Protein AF-A0A944NQQ9-F1 (afdb_monomer_lite)

pLDDT: mean 80.74, std 15.88, range [47.72, 97.62]

Radius of gyration: 11.74 Å; chains: 1; bounding box: 24×26×32 Å

Secondary structure (DSSP, 8-state):
---EEE---STTSPPHHHHHHHHHHHHHHH-S-TTS-SSEEEETTTEEEE-PPP-

Structure (mmCIF, N/CA/C/O backbone):
data_AF-A0A944NQQ9-F1
#
_entry.id   AF-A0A944NQQ9-F1
#
loop_
_atom_site.group_PDB
_atom_site.id
_atom_site.type_symbol
_atom_site.label_atom_id
_atom_site.label_alt_id
_atom_site.label_comp_id
_atom_site.label_asym_id
_atom_site.label_entity_id
_atom_site.label_seq_id
_atom_site.pdbx_PDB_ins_code
_atom_site.Cartn_x
_atom_site.Cartn_y
_atom_site.Cartn_z
_atom_site.occupancy
_atom_site.B_iso_or_equiv
_atom_site.auth_seq_id
_atom_site.auth_comp_id
_atom_site.auth_asym_id
_atom_site.auth_atom_id
_atom_site.pdbx_PDB_model_num
ATOM 1 N N . MET A 1 1 ? -3.822 -17.185 -9.103 1.00 47.72 1 MET A N 1
ATOM 2 C CA . MET A 1 1 ? -2.767 -16.616 -9.984 1.00 47.72 1 MET A CA 1
ATOM 3 C C . MET A 1 1 ? -3.153 -15.225 -10.521 1.00 47.72 1 MET A C 1
ATOM 5 O O . MET A 1 1 ? -2.442 -14.717 -11.375 1.00 47.72 1 MET A O 1
ATOM 9 N N . ALA A 1 2 ? 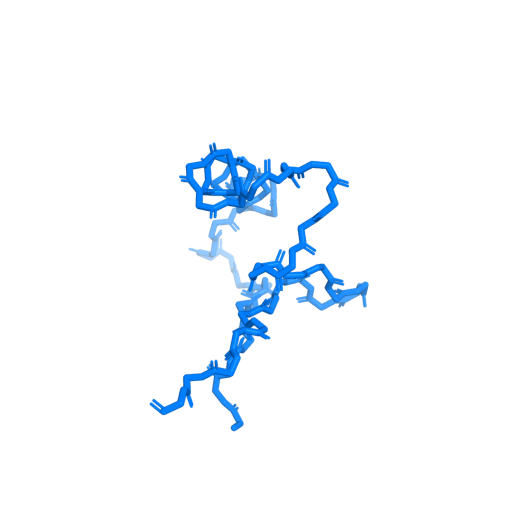-4.235 -14.597 -10.019 1.00 50.09 2 ALA A N 1
ATOM 10 C CA . ALA A 1 2 ? -4.842 -13.380 -10.582 1.00 50.09 2 ALA A CA 1
ATOM 11 C C . ALA A 1 2 ? -4.955 -12.205 -9.578 1.00 50.09 2 ALA A C 1
ATOM 13 O O . ALA A 1 2 ? -5.620 -11.217 -9.863 1.00 50.09 2 ALA A O 1
ATOM 14 N N . ASP A 1 3 ? -4.292 -12.280 -8.420 1.00 59.00 3 ASP A N 1
ATOM 15 C CA . ASP A 1 3 ? -4.563 -11.380 -7.277 1.00 59.00 3 ASP A CA 1
ATOM 16 C C . ASP A 1 3 ? -3.623 -10.157 -7.210 1.00 59.00 3 ASP A C 1
ATOM 18 O O . ASP A 1 3 ? -3.609 -9.400 -6.233 1.00 59.00 3 ASP A O 1
ATOM 22 N N . ASN A 1 4 ? -2.805 -9.970 -8.248 1.00 58.56 4 ASN A N 1
ATOM 23 C CA . ASN A 1 4 ? -1.782 -8.935 -8.309 1.00 58.56 4 ASN A CA 1
ATOM 24 C C . ASN A 1 4 ? -2.283 -7.735 -9.122 1.00 58.56 4 ASN A C 1
ATOM 26 O O . ASN A 1 4 ? -2.633 -7.862 -10.295 1.00 58.56 4 ASN A O 1
ATOM 30 N N . ILE A 1 5 ? -2.250 -6.550 -8.513 1.00 66.69 5 ILE A N 1
ATOM 31 C CA . ILE A 1 5 ? -2.415 -5.275 -9.211 1.00 66.69 5 ILE A CA 1
ATOM 32 C C . ILE A 1 5 ? -1.031 -4.906 -9.748 1.00 66.69 5 ILE A C 1
ATOM 34 O O . ILE A 1 5 ? -0.208 -4.308 -9.049 1.00 66.69 5 ILE A O 1
ATOM 38 N N . TYR A 1 6 ? -0.754 -5.343 -10.976 1.00 60.16 6 TYR A N 1
ATOM 39 C CA . TYR A 1 6 ? 0.505 -5.053 -11.651 1.00 60.16 6 TYR A CA 1
ATOM 40 C C . TYR A 1 6 ? 0.581 -3.583 -12.058 1.00 60.16 6 TYR A C 1
ATOM 42 O O . TYR A 1 6 ? -0.364 -3.027 -12.621 1.00 60.16 6 TYR A O 1
ATOM 50 N N . ILE A 1 7 ? 1.745 -2.978 -11.831 1.00 62.84 7 ILE A N 1
ATOM 51 C CA . ILE A 1 7 ? 2.108 -1.708 -12.453 1.00 62.84 7 ILE A CA 1
ATOM 52 C C . ILE A 1 7 ? 2.553 -2.047 -13.879 1.00 62.84 7 ILE A C 1
ATOM 54 O O . ILE A 1 7 ? 3.639 -2.582 -14.099 1.00 62.84 7 ILE A O 1
ATOM 58 N N . ALA A 1 8 ? 1.666 -1.857 -14.851 1.00 53.31 8 ALA A N 1
ATOM 59 C CA . ALA A 1 8 ? 1.976 -2.136 -16.245 1.00 53.31 8 ALA A CA 1
ATOM 60 C C . ALA A 1 8 ? 2.965 -1.079 -16.773 1.00 53.31 8 ALA A C 1
ATOM 62 O O . ALA A 1 8 ? 2.612 0.087 -16.870 1.00 53.31 8 ALA A O 1
ATOM 63 N N . GLN A 1 9 ? 4.177 -1.476 -17.175 1.00 54.56 9 GLN A N 1
ATOM 64 C CA . GLN A 1 9 ? 5.127 -0.598 -17.884 1.00 54.56 9 GLN A CA 1
ATOM 65 C C . GLN A 1 9 ? 4.773 -0.449 -19.378 1.00 54.56 9 GLN A C 1
ATOM 67 O O . GLN A 1 9 ? 5.614 -0.645 -20.251 1.00 54.56 9 GLN A O 1
ATOM 72 N N . HIS A 1 10 ? 3.513 -0.157 -19.696 1.00 53.84 10 HIS A N 1
ATOM 73 C CA . HIS A 1 10 ? 3.101 0.139 -21.071 1.00 53.8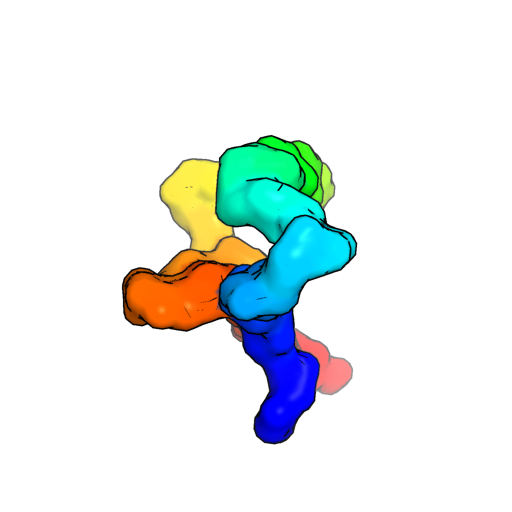4 10 HIS A CA 1
ATOM 74 C C . HIS A 1 10 ? 2.869 1.644 -21.193 1.00 53.84 10 HIS A C 1
ATOM 76 O O . HIS A 1 10 ? 2.409 2.268 -20.240 1.00 53.84 10 HIS A O 1
ATOM 82 N N . ALA A 1 11 ? 3.179 2.229 -22.351 1.00 54.38 11 ALA A N 1
ATOM 83 C CA . ALA A 1 11 ? 3.100 3.677 -22.570 1.00 54.38 11 ALA A CA 1
ATOM 84 C C . ALA A 1 11 ? 1.703 4.280 -22.286 1.00 54.38 11 ALA A C 1
ATOM 86 O O . ALA A 1 11 ? 1.615 5.454 -21.942 1.00 54.38 11 ALA A O 1
ATOM 87 N N . ASP A 1 12 ? 0.644 3.462 -22.356 1.00 60.09 12 ASP A N 1
ATOM 88 C CA . ASP A 1 12 ? -0.752 3.843 -22.087 1.00 60.09 12 ASP A CA 1
ATOM 89 C C . ASP A 1 12 ? -1.240 3.493 -20.666 1.00 60.09 12 ASP A C 1
ATO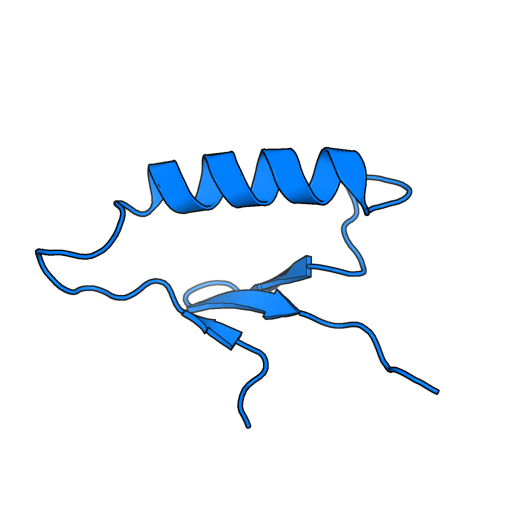M 91 O O . ASP A 1 12 ? -2.420 3.651 -20.342 1.00 60.09 12 ASP A O 1
ATOM 95 N N . ALA A 1 13 ? -0.362 2.984 -19.796 1.00 60.16 13 ALA A N 1
ATOM 96 C CA . ALA A 1 13 ? -0.720 2.660 -18.423 1.00 60.16 13 ALA A CA 1
ATOM 97 C C . ALA A 1 13 ? -0.756 3.922 -17.540 1.00 60.16 13 ALA A C 1
ATOM 99 O O . ALA A 1 13 ? 0.021 4.859 -17.749 1.00 60.16 13 ALA A O 1
ATOM 100 N N . PRO A 1 14 ? -1.618 3.961 -16.505 1.00 61.66 14 PRO A N 1
ATOM 101 C CA . PRO A 1 14 ? -1.553 5.008 -15.498 1.00 61.66 14 PRO A CA 1
ATOM 102 C C . PRO A 1 14 ? -0.141 5.073 -14.921 1.00 61.66 14 PRO A C 1
ATOM 104 O O . PRO A 1 14 ? 0.372 4.063 -14.444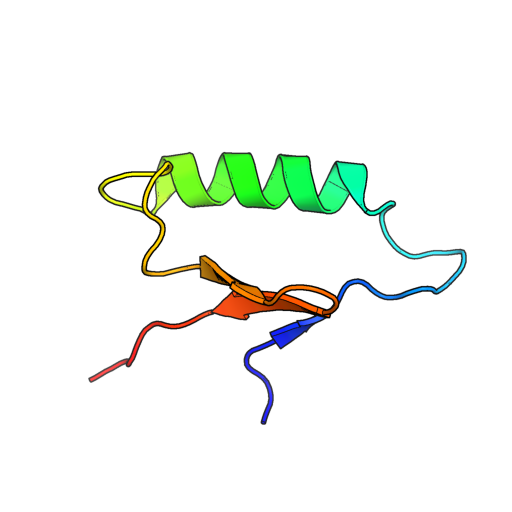 1.00 61.66 14 PRO A O 1
ATOM 107 N N . THR A 1 15 ? 0.470 6.259 -14.939 1.00 66.69 15 THR A N 1
ATOM 108 C CA . THR A 1 15 ? 1.793 6.458 -14.327 1.00 66.69 15 THR A CA 1
ATOM 109 C C . THR A 1 15 ? 1.794 5.940 -12.889 1.00 66.69 15 THR A C 1
ATOM 111 O O . THR A 1 15 ? 0.796 6.113 -12.184 1.00 66.69 15 THR A O 1
ATOM 114 N N . ASP A 1 16 ? 2.914 5.382 -12.435 1.00 71.38 16 ASP A N 1
ATOM 115 C CA . ASP A 1 16 ? 3.078 4.776 -11.106 1.00 71.38 16 ASP A CA 1
ATOM 116 C C . ASP A 1 16 ? 2.515 5.664 -9.978 1.00 71.38 16 ASP A C 1
ATOM 118 O O . ASP A 1 16 ? 1.797 5.198 -9.093 1.00 71.38 16 ASP A O 1
ATOM 122 N N . ARG A 1 17 ? 2.709 6.988 -10.080 1.00 79.94 17 ARG A N 1
ATOM 123 C CA . ARG A 1 17 ? 2.161 7.972 -9.129 1.00 79.94 17 ARG A CA 1
ATOM 124 C C . ARG A 1 17 ? 0.635 8.000 -9.060 1.00 79.94 17 ARG A C 1
ATOM 126 O O . ARG A 1 17 ? 0.083 8.239 -7.987 1.00 79.94 17 ARG A O 1
ATOM 133 N N . LEU A 1 18 ? -0.062 7.820 -10.180 1.00 84.50 18 LEU A N 1
ATOM 134 C CA . LEU A 1 18 ? -1.525 7.810 -10.191 1.00 84.50 18 LEU A CA 1
ATOM 135 C C . LEU A 1 18 ? -2.058 6.550 -9.499 1.00 84.50 18 LEU A C 1
ATOM 137 O O . LEU A 1 18 ? -3.011 6.644 -8.724 1.00 84.50 18 LEU A O 1
ATOM 141 N N . ILE A 1 19 ? -1.403 5.404 -9.709 1.00 85.94 19 ILE A N 1
ATOM 142 C CA . ILE A 1 19 ? -1.708 4.163 -8.989 1.00 85.94 19 ILE A CA 1
ATOM 143 C C . ILE A 1 19 ? -1.489 4.353 -7.488 1.00 85.94 19 ILE A C 1
ATOM 145 O O . ILE A 1 19 ? -2.398 4.068 -6.714 1.00 85.94 19 ILE A O 1
ATOM 149 N N . ASP A 1 20 ? -0.364 4.929 -7.064 1.00 88.25 20 ASP A N 1
ATOM 150 C CA . ASP A 1 20 ? -0.095 5.196 -5.645 1.00 88.25 20 ASP A CA 1
ATOM 151 C C . ASP A 1 20 ? -1.169 6.083 -4.997 1.00 88.25 20 ASP A C 1
ATOM 153 O O . ASP A 1 20 ? -1.633 5.813 -3.883 1.00 88.25 20 ASP A O 1
ATOM 157 N N . VAL A 1 21 ? -1.619 7.129 -5.702 1.00 92.31 21 VAL A N 1
ATOM 158 C CA . VAL A 1 21 ? -2.702 8.010 -5.234 1.00 92.31 21 VAL A CA 1
ATOM 159 C C . VAL A 1 21 ? -4.011 7.237 -5.083 1.00 92.31 21 VAL A C 1
ATOM 161 O O . VAL A 1 21 ? -4.702 7.395 -4.070 1.00 92.31 21 VAL A O 1
ATOM 164 N N . LEU A 1 22 ? -4.368 6.404 -6.062 1.00 92.69 22 LEU A N 1
ATOM 165 C CA . LEU A 1 22 ? -5.583 5.593 -6.006 1.00 92.69 22 LEU A CA 1
ATOM 166 C C . LEU A 1 22 ? -5.508 4.557 -4.881 1.00 92.69 22 LEU A C 1
ATOM 168 O O . LEU A 1 22 ? -6.431 4.487 -4.071 1.00 92.69 22 LEU A O 1
ATOM 172 N N . ILE A 1 23 ? -4.396 3.834 -4.754 1.00 93.31 23 ILE A N 1
ATOM 173 C CA . ILE A 1 23 ? -4.181 2.853 -3.685 1.00 93.31 23 ILE A CA 1
ATOM 174 C C . ILE A 1 23 ? -4.235 3.527 -2.311 1.00 93.31 23 ILE A C 1
ATOM 176 O O . ILE A 1 23 ? -4.890 3.018 -1.402 1.00 93.31 23 ILE A O 1
ATOM 180 N N . SER A 1 24 ? -3.639 4.713 -2.156 1.00 94.81 24 SER A N 1
ATOM 181 C CA . SER A 1 24 ? -3.729 5.502 -0.922 1.00 94.81 24 SER A CA 1
ATOM 182 C C . SER A 1 24 ? -5.177 5.863 -0.571 1.00 94.81 24 SER A C 1
ATOM 184 O O . SER A 1 24 ? -5.597 5.728 0.581 1.00 94.81 24 SER A O 1
ATOM 186 N N . ARG A 1 25 ? -5.979 6.284 -1.559 1.00 96.75 25 ARG A N 1
ATOM 187 C CA . ARG A 1 25 ? -7.406 6.598 -1.365 1.00 96.75 25 ARG A CA 1
ATOM 188 C C . ARG A 1 25 ? -8.225 5.364 -1.006 1.00 96.75 25 ARG A C 1
ATOM 190 O O . ARG A 1 25 ? -9.107 5.466 -0.159 1.00 96.75 25 ARG A O 1
ATOM 197 N N . VAL A 1 26 ? -7.946 4.227 -1.635 1.00 96.25 26 VAL A N 1
ATOM 198 C CA . VAL A 1 26 ? -8.648 2.969 -1.367 1.00 96.25 26 VAL A CA 1
ATOM 199 C C . VAL A 1 26 ? -8.308 2.456 0.030 1.00 96.25 26 VAL A C 1
ATOM 201 O O . VAL A 1 26 ? -9.226 2.218 0.808 1.00 96.25 26 VAL A O 1
ATOM 204 N N . ARG A 1 27 ? -7.023 2.396 0.409 1.00 96.38 27 ARG A N 1
ATOM 205 C CA . ARG A 1 27 ? -6.595 1.981 1.758 1.00 96.38 27 ARG A CA 1
ATOM 206 C C . ARG A 1 27 ? -7.258 2.811 2.855 1.00 96.38 27 ARG A C 1
ATOM 208 O O . ARG A 1 27 ? -7.730 2.255 3.833 1.00 96.38 27 ARG A O 1
ATOM 215 N N . LYS A 1 28 ? -7.384 4.130 2.660 1.00 97.62 28 LYS A N 1
ATOM 216 C CA . LYS A 1 28 ? -8.108 5.020 3.590 1.00 97.62 28 LYS A CA 1
ATOM 217 C C . LYS A 1 28 ? -9.578 4.656 3.803 1.00 97.62 28 LYS A C 1
ATOM 219 O O . LYS A 1 28 ? -10.134 5.051 4.820 1.00 97.62 28 LYS A O 1
ATOM 224 N N . LYS A 1 29 ? -10.209 3.983 2.841 1.00 97.12 29 LYS A N 1
ATOM 225 C CA . LYS A 1 29 ? -11.624 3.609 2.902 1.00 97.12 29 LYS A CA 1
ATOM 226 C C . LYS A 1 29 ? -11.854 2.209 3.459 1.00 97.12 29 LYS A C 1
ATOM 228 O O . LYS A 1 29 ? -12.902 1.993 4.051 1.00 97.12 29 LYS A O 1
ATOM 233 N N . ILE A 1 30 ? -10.934 1.275 3.216 1.00 95.50 30 ILE A N 1
ATOM 234 C CA . ILE A 1 30 ? -11.176 -0.153 3.475 1.00 95.50 30 ILE A CA 1
ATOM 235 C C . ILE A 1 30 ? -10.304 -0.736 4.586 1.00 95.50 30 ILE A C 1
ATOM 237 O O . ILE A 1 30 ? -10.693 -1.720 5.199 1.00 95.50 30 ILE A O 1
ATOM 241 N N . GLU A 1 31 ? -9.135 -0.153 4.853 1.00 96.38 31 GLU A N 1
ATOM 242 C CA . GLU A 1 31 ? -8.232 -0.650 5.892 1.00 96.38 31 GLU A CA 1
ATOM 243 C C . GLU A 1 31 ? -8.620 -0.062 7.249 1.00 96.38 31 GLU A C 1
ATOM 245 O O . GLU A 1 31 ? -8.863 1.141 7.362 1.00 96.38 31 GLU A O 1
ATOM 250 N N . ALA A 1 32 ? -8.559 -0.876 8.306 1.00 96.88 32 ALA A N 1
ATOM 251 C CA . ALA A 1 32 ? -8.693 -0.381 9.678 1.00 96.88 32 ALA A CA 1
ATOM 252 C C . ALA A 1 32 ?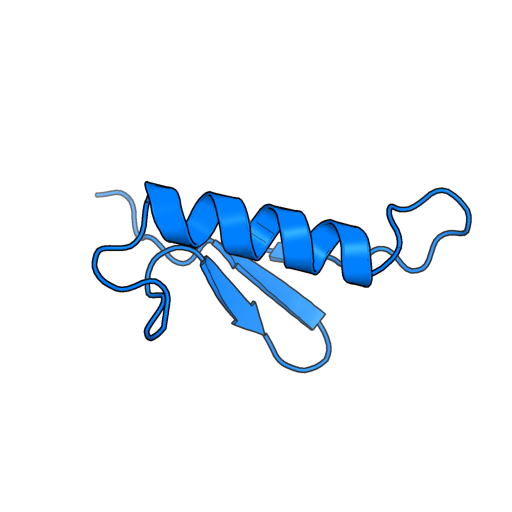 -7.579 0.625 10.031 1.00 96.88 32 ALA A C 1
ATOM 254 O O . ALA A 1 32 ? -7.813 1.620 10.715 1.00 96.88 32 ALA A O 1
ATOM 255 N N . ASN A 1 33 ? -6.360 0.389 9.529 1.00 96.81 33 ASN A N 1
ATOM 256 C CA . ASN A 1 33 ? -5.244 1.323 9.622 1.00 96.81 33 ASN A CA 1
ATOM 257 C C . ASN A 1 33 ? -4.527 1.452 8.266 1.00 96.81 33 ASN A C 1
ATOM 259 O O . ASN A 1 33 ? -3.712 0.599 7.918 1.00 96.81 33 ASN A O 1
ATOM 263 N N . PRO A 1 34 ? -4.712 2.562 7.529 1.00 95.69 34 PRO A N 1
ATOM 264 C CA . PRO A 1 34 ? -4.091 2.749 6.216 1.00 95.69 34 PRO A CA 1
ATOM 265 C C . PRO A 1 34 ? -2.553 2.751 6.219 1.00 95.69 34 PRO A C 1
ATOM 267 O O . PRO A 1 34 ? -1.945 2.567 5.165 1.00 95.69 34 PRO A O 1
ATOM 270 N N . LYS A 1 35 ? -1.910 2.980 7.376 1.00 94.56 35 LYS A N 1
ATOM 271 C CA . LYS A 1 35 ? -0.444 2.922 7.533 1.00 94.56 35 LYS A CA 1
ATOM 272 C C . LYS A 1 35 ? 0.080 1.503 7.772 1.00 94.56 35 LYS A C 1
ATOM 274 O O . LYS A 1 35 ? 1.279 1.279 7.645 1.00 94.56 35 LYS A O 1
ATOM 279 N N . LYS A 1 36 ? -0.803 0.567 8.119 1.00 95.50 36 LYS A N 1
ATOM 280 C CA . LYS A 1 36 ? -0.507 -0.854 8.307 1.00 95.50 36 LYS A CA 1
ATOM 281 C C . LYS A 1 36 ? -1.532 -1.666 7.497 1.00 95.50 36 LYS A C 1
ATOM 283 O O . LYS A 1 36 ? -2.447 -2.226 8.092 1.00 95.50 36 LYS A O 1
ATOM 288 N N . PRO A 1 37 ? -1.439 -1.642 6.154 1.00 94.88 37 PRO A N 1
ATOM 289 C CA . PRO A 1 37 ? -2.453 -2.238 5.295 1.00 94.88 37 PRO A CA 1
ATOM 290 C C . PRO A 1 37 ? -2.398 -3.768 5.340 1.00 94.88 37 PRO A C 1
ATOM 292 O O . PRO A 1 37 ? -1.319 -4.351 5.222 1.00 94.88 37 PRO A O 1
ATOM 295 N N . GLU A 1 38 ? -3.561 -4.400 5.469 1.00 93.88 38 GLU A N 1
ATOM 296 C CA . GLU A 1 38 ? -3.719 -5.858 5.537 1.00 93.88 38 GLU A CA 1
ATOM 297 C C . GLU A 1 38 ? -4.545 -6.391 4.349 1.00 93.88 38 GLU A C 1
ATOM 299 O O . GLU A 1 38 ? -4.331 -7.518 3.908 1.00 93.88 38 GLU A O 1
ATOM 304 N N . ILE A 1 39 ? -5.413 -5.562 3.754 1.00 94.06 39 ILE A N 1
ATOM 305 C CA . ILE A 1 39 ? -6.256 -5.915 2.602 1.00 94.06 39 ILE A CA 1
ATOM 306 C C . ILE A 1 39 ? -5.513 -5.711 1.275 1.00 94.06 39 ILE A C 1
ATOM 308 O O . ILE A 1 39 ? -5.496 -6.606 0.429 1.00 94.06 39 ILE A O 1
ATOM 312 N N . ILE A 1 40 ? -4.877 -4.552 1.073 1.00 94.06 40 ILE A N 1
ATOM 313 C CA . ILE A 1 40 ? -4.057 -4.254 -0.11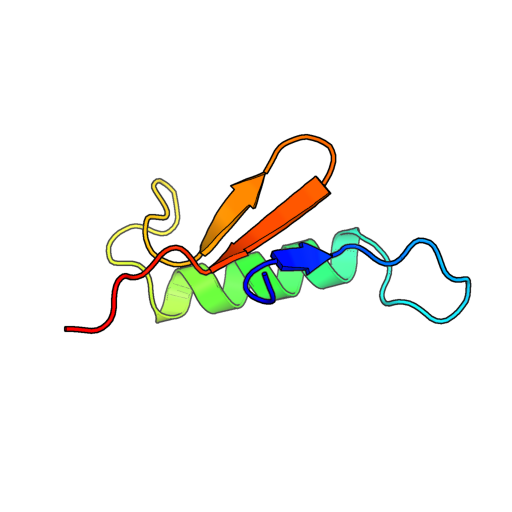3 1.00 94.06 40 ILE A CA 1
ATOM 314 C C . ILE A 1 40 ? -2.610 -4.058 0.323 1.00 94.06 40 ILE A C 1
ATOM 316 O O . ILE A 1 40 ? -2.233 -2.976 0.778 1.00 94.06 40 ILE A O 1
ATOM 320 N N . THR A 1 41 ? -1.761 -5.061 0.127 1.00 92.25 41 THR A N 1
ATOM 321 C CA . THR A 1 41 ? -0.348 -5.030 0.531 1.00 92.25 41 THR A CA 1
ATOM 322 C C . THR A 1 41 ? 0.552 -4.540 -0.601 1.00 92.25 41 THR A C 1
ATOM 324 O O . THR A 1 41 ? 0.182 -4.576 -1.774 1.00 92.25 41 THR A O 1
ATOM 327 N N . THR A 1 42 ? 1.723 -4.005 -0.255 1.00 91.06 42 THR A N 1
ATOM 328 C CA . THR A 1 42 ? 2.737 -3.603 -1.239 1.00 91.06 42 THR A CA 1
ATOM 329 C C . THR A 1 42 ? 3.706 -4.759 -1.455 1.00 91.06 42 THR A C 1
ATOM 331 O O . THR A 1 42 ? 4.289 -5.265 -0.500 1.00 91.06 42 THR A O 1
ATOM 334 N N . VAL A 1 43 ? 3.902 -5.138 -2.714 1.00 88.50 43 VAL A N 1
ATOM 335 C CA . VAL A 1 43 ? 4.915 -6.096 -3.154 1.00 88.50 43 VAL A CA 1
ATOM 336 C C . VAL A 1 43 ? 6.058 -5.299 -3.771 1.00 88.50 43 VAL A C 1
ATOM 338 O O . VAL A 1 43 ? 5.923 -4.715 -4.848 1.00 88.50 43 VAL A O 1
ATOM 341 N N . VAL A 1 44 ? 7.181 -5.233 -3.061 1.00 83.88 44 VAL A N 1
ATOM 342 C CA . VAL A 1 44 ? 8.351 -4.446 -3.473 1.00 83.88 44 VAL A CA 1
ATOM 343 C C . VAL A 1 44 ? 8.826 -4.890 -4.857 1.00 83.88 44 VAL A C 1
ATOM 345 O O . VAL A 1 44 ? 8.993 -6.079 -5.106 1.00 83.88 44 VAL A O 1
ATOM 348 N N . GLY A 1 45 ? 9.022 -3.927 -5.762 1.00 81.44 45 GLY A N 1
ATOM 349 C CA . GLY A 1 45 ? 9.448 -4.187 -7.141 1.00 81.44 45 GLY A CA 1
ATOM 350 C C . GLY A 1 45 ? 8.358 -4.737 -8.068 1.00 81.44 45 GLY A C 1
ATOM 351 O O . GLY A 1 45 ? 8.640 -4.975 -9.238 1.00 81.44 45 GLY A O 1
ATOM 352 N N . CYS A 1 46 ? 7.126 -4.931 -7.582 1.00 82.12 46 CYS A N 1
ATOM 353 C CA . CYS A 1 46 ? 6.023 -5.470 -8.388 1.00 82.12 46 CYS A CA 1
ATOM 354 C C . CYS A 1 46 ? 4.754 -4.606 -8.359 1.00 82.12 46 CYS A C 1
ATOM 356 O O . CYS A 1 46 ? 4.032 -4.562 -9.353 1.00 82.12 46 CYS A O 1
ATOM 358 N N . GLY A 1 47 ? 4.467 -3.933 -7.240 1.00 87.12 47 GLY A N 1
ATOM 359 C CA . GLY A 1 47 ? 3.273 -3.105 -7.078 1.00 87.12 47 GLY A CA 1
ATOM 360 C C . GLY A 1 47 ? 2.455 -3.493 -5.857 1.00 87.12 47 GLY A C 1
ATOM 361 O O . GLY A 1 47 ? 2.961 -3.476 -4.735 1.00 87.12 47 GLY A O 1
ATOM 362 N N . TYR A 1 48 ? 1.180 -3.819 -6.061 1.00 90.88 48 TYR A N 1
ATOM 363 C CA . TYR A 1 48 ? 0.228 -4.048 -4.975 1.00 90.88 48 TYR A CA 1
ATOM 364 C C . TYR A 1 48 ? -0.497 -5.384 -5.132 1.00 90.88 48 TYR A C 1
ATOM 366 O O . TYR A 1 48 ? -0.698 -5.868 -6.243 1.00 90.88 48 TYR A O 1
ATOM 374 N N . LYS A 1 49 ? -0.907 -5.987 -4.017 1.00 88.94 49 LYS A N 1
ATOM 375 C CA . LYS A 1 49 ? -1.599 -7.278 -3.995 1.00 88.94 49 LYS A CA 1
ATOM 376 C C . LYS A 1 49 ? -2.833 -7.218 -3.109 1.00 88.94 49 LYS A C 1
ATOM 378 O O . LYS A 1 49 ? -2.754 -6.776 -1.961 1.00 88.94 49 LYS A O 1
ATOM 383 N N . PHE A 1 50 ? -3.949 -7.736 -3.610 1.00 91.94 50 PHE A N 1
ATOM 384 C CA . PHE A 1 50 ? -5.119 -7.996 -2.780 1.00 91.94 50 PHE A CA 1
ATOM 385 C C . PHE A 1 50 ? -4.878 -9.270 -1.956 1.00 91.94 50 PHE A C 1
ATOM 387 O O . PHE A 1 50 ? -4.569 -10.324 -2.508 1.00 91.94 50 PHE A O 1
ATOM 394 N N . SER A 1 51 ? -4.905 -9.148 -0.629 1.00 86.38 51 SER A N 1
ATOM 395 C CA . SER A 1 51 ? -4.368 -10.155 0.305 1.00 86.38 51 SER A CA 1
ATOM 396 C C . SER A 1 51 ? -5.413 -10.739 1.259 1.00 86.38 51 SER A C 1
ATOM 398 O O . SER A 1 51 ? -5.050 -11.429 2.207 1.00 86.38 51 SER A O 1
ATOM 400 N N . VAL A 1 52 ? -6.700 -10.483 1.017 1.00 83.75 52 VAL A N 1
ATOM 401 C CA . VAL A 1 52 ? -7.788 -11.018 1.846 1.00 83.75 52 VAL A CA 1
ATOM 402 C C . VAL A 1 52 ? -8.068 -12.464 1.466 1.00 83.75 52 VAL A C 1
ATOM 404 O O . VAL A 1 52 ? -8.239 -12.774 0.289 1.00 83.75 52 VAL A O 1
ATOM 407 N N . ASN A 1 53 ? -8.164 -13.330 2.472 1.00 77.75 53 ASN A N 1
ATOM 408 C CA . ASN A 1 53 ? -8.811 -14.626 2.312 1.00 77.75 53 ASN A CA 1
ATOM 409 C C . ASN A 1 53 ? -10.318 -14.428 2.470 1.00 77.75 53 ASN A C 1
ATOM 411 O O . ASN A 1 53 ? -10.770 -13.922 3.496 1.00 77.75 53 ASN A O 1
ATOM 415 N N . LEU A 1 54 ? -11.071 -14.787 1.435 1.00 66.88 54 LEU A N 1
ATOM 416 C CA . LEU A 1 54 ? -12.519 -14.925 1.528 1.00 66.88 54 LEU A CA 1
ATOM 417 C C . LEU A 1 54 ? -12.791 -16.303 2.144 1.00 66.88 54 LEU A C 1
ATOM 419 O O . LEU A 1 54 ? -12.263 -17.294 1.637 1.00 66.88 54 LEU A O 1
ATOM 423 N N . GLU A 1 55 ? -13.537 -16.343 3.246 1.00 62.66 55 GLU A N 1
ATOM 424 C CA . GLU A 1 55 ? -14.101 -17.591 3.786 1.00 62.66 55 GLU A CA 1
ATOM 425 C C . GLU A 1 55 ? -15.280 -18.078 2.936 1.00 62.66 55 GLU A C 1
ATOM 427 O O . GLU A 1 55 ? -16.028 -17.218 2.407 1.00 62.66 55 GLU A O 1
#

Foldseek 3Di:
DPFAPFQDPDPPGDPLVVLVVVLLVVLVPPPPDSVDRQQWDADPPTGIGGHDDDD

Sequence (55 aa):
MADNIYIAQHADAPTDRLIDVLISRVRKKIEANPKKPEIITTVVGCGYKFSVNLE